Protein AF-A0A5N0EB02-F1 (afdb_monomer)

Foldseek 3Di:
DPPPPDDADDPVLLCVLCVVLVVLVVLLVVLVVLLVVLVPDPDPVSVVSNVVSVVSNVVSVLVSLVSVLRSCVSRVVNVVSVVSVVVVVVVVVVVVVVCVVDPDPD

pLDDT: mean 91.11, std 12.7, range [46.47, 98.31]

Secondary structure (DSSP, 8-state):
----PPPPPPHHHHHHHHGGGHHHHHHHHHHHHHHHHTTT---HHHHHHHHHHHHHHHHHHHHHHHHHHHHHHHTT-HHHHHHHHHHHHHHHHHHHHHHHHS----

Radius of gyration: 18.83 Å; Cα contacts (8 Å, |Δi|>4): 65; chains: 1; bounding box: 54×30×49 Å

Mean predicted aligned error: 6.0 Å

Sequence (106 aa):
MANDEIPQPTDAEIAAALRPIYEPTRERARMAEIAERLRHTTDPDELAERNRAGARLAVLDRQICVMSRDALDRIGLWHAAGMIDAALEAADDAQRDADEVLPGSD

Solvent-accessible surface area (backbone atoms only — not comparable to full-atom values): 5950 Å² total; per-residue (Å²): 130,84,81,78,72,76,82,75,65,50,72,68,55,51,50,61,43,50,53,76,49,51,61,54,52,53,50,37,52,55,28,48,53,50,28,58,77,37,68,81,58,83,49,71,69,54,43,53,50,26,50,52,26,48,56,50,36,57,55,37,55,54,50,46,49,55,49,48,26,54,26,29,44,75,56,70,37,46,69,63,18,51,53,45,50,55,52,52,51,54,50,52,50,55,50,50,56,52,47,72,76,53,78,79,89,124

Organism: NCBI:txid2545717

Structure (mmCIF, N/CA/C/O backbone):
data_AF-A0A5N0EB02-F1
#
_entry.id   AF-A0A5N0EB02-F1
#
loop_
_atom_site.group_PDB
_atom_site.id
_atom_site.type_symbol
_atom_site.label_atom_id
_atom_site.label_alt_id
_atom_site.label_comp_id
_atom_site.label_asym_id
_atom_site.label_entity_id
_atom_site.label_seq_id
_atom_site.pdbx_PDB_ins_code
_atom_site.Cartn_x
_atom_site.Cartn_y
_atom_site.Cartn_z
_atom_site.occupancy
_atom_site.B_iso_or_equiv
_atom_site.auth_seq_id
_atom_site.auth_comp_id
_atom_site.auth_asym_id
_atom_site.auth_atom_id
_atom_site.pdbx_PDB_model_num
ATOM 1 N N . MET A 1 1 ? 34.254 -4.152 -25.901 1.00 46.47 1 MET A N 1
ATOM 2 C CA . MET A 1 1 ? 32.921 -4.531 -25.400 1.00 46.47 1 MET A CA 1
ATOM 3 C C . MET A 1 1 ? 32.045 -3.314 -25.587 1.00 46.47 1 MET A C 1
ATOM 5 O O . MET A 1 1 ? 32.422 -2.265 -25.079 1.00 46.47 1 MET A O 1
ATOM 9 N N . ALA A 1 2 ? 31.005 -3.403 -26.416 1.00 49.62 2 ALA A N 1
ATOM 10 C CA . ALA A 1 2 ? 30.026 -2.329 -26.508 1.00 49.62 2 ALA A CA 1
ATOM 11 C C . ALA A 1 2 ? 29.377 -2.192 -25.128 1.00 49.62 2 ALA A C 1
ATOM 13 O O . ALA A 1 2 ? 29.031 -3.197 -24.507 1.00 49.62 2 ALA A O 1
ATOM 14 N N . ASN A 1 3 ? 29.332 -0.968 -24.617 1.00 51.38 3 ASN A N 1
ATOM 15 C CA . ASN A 1 3 ? 28.550 -0.643 -23.441 1.00 51.38 3 ASN A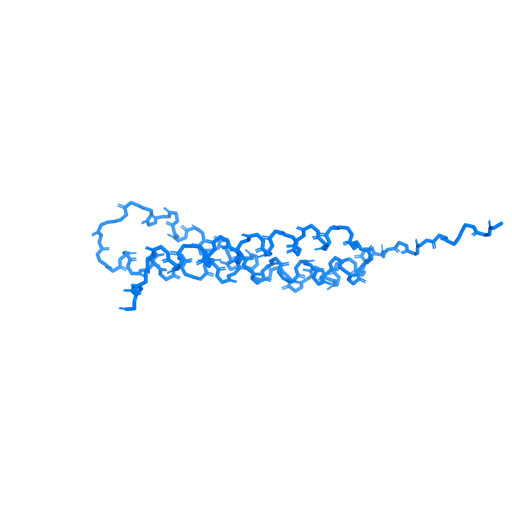 CA 1
ATOM 16 C C . ASN A 1 3 ? 27.100 -0.684 -23.934 1.00 51.38 3 ASN A C 1
ATOM 18 O O . ASN A 1 3 ? 26.642 0.288 -24.528 1.00 51.38 3 ASN A O 1
ATOM 22 N N . ASP A 1 4 ? 26.441 -1.840 -23.836 1.00 58.78 4 ASP A N 1
ATOM 23 C CA . ASP A 1 4 ? 25.008 -1.934 -24.108 1.00 58.78 4 ASP A CA 1
ATOM 24 C C . ASP A 1 4 ? 24.317 -1.102 -23.024 1.00 58.78 4 ASP A C 1
ATOM 26 O O . ASP A 1 4 ? 24.115 -1.551 -21.895 1.00 58.78 4 ASP A O 1
ATOM 30 N N . GLU A 1 5 ? 24.067 0.172 -23.333 1.00 65.94 5 GLU A N 1
ATOM 31 C CA . GLU A 1 5 ? 23.284 1.054 -22.482 1.00 65.94 5 GLU A CA 1
ATOM 32 C C . GLU A 1 5 ? 21.909 0.417 -22.307 1.00 65.94 5 GLU A C 1
ATOM 34 O O . GLU A 1 5 ? 21.164 0.229 -23.271 1.00 65.94 5 GLU A O 1
ATOM 39 N N . ILE A 1 6 ? 21.584 0.057 -21.065 1.00 67.31 6 ILE A N 1
ATOM 40 C CA . ILE A 1 6 ? 20.236 -0.372 -20.708 1.00 67.31 6 ILE A CA 1
ATOM 41 C C . ILE A 1 6 ? 19.300 0.790 -21.077 1.00 67.31 6 ILE A C 1
ATOM 43 O O . ILE A 1 6 ? 19.503 1.897 -20.560 1.00 67.31 6 ILE A O 1
ATOM 47 N N . PRO A 1 7 ? 18.309 0.578 -21.964 1.00 73.94 7 PRO A N 1
ATOM 48 C CA . PRO A 1 7 ? 17.381 1.628 -22.354 1.00 73.94 7 PRO A CA 1
ATOM 49 C C . PRO A 1 7 ? 16.684 2.184 -21.115 1.00 73.94 7 PRO A C 1
ATOM 51 O O . PRO A 1 7 ? 16.098 1.432 -20.337 1.00 73.94 7 PRO A O 1
ATOM 54 N N . GLN A 1 8 ? 16.770 3.498 -20.917 1.00 84.00 8 GLN A N 1
ATOM 55 C CA . GLN A 1 8 ? 16.068 4.163 -19.824 1.00 84.00 8 GLN A CA 1
ATOM 56 C C . GLN A 1 8 ? 14.582 4.298 -20.181 1.00 84.00 8 GLN A C 1
ATOM 58 O O . GLN A 1 8 ? 14.278 4.666 -21.321 1.00 84.00 8 GLN A O 1
ATOM 63 N N . PRO A 1 9 ? 13.658 4.032 -19.240 1.00 88.38 9 PRO A N 1
ATOM 64 C CA . PRO A 1 9 ? 12.237 4.214 -19.490 1.00 88.38 9 PRO A CA 1
ATOM 65 C C . PRO A 1 9 ? 11.928 5.694 -19.730 1.00 88.38 9 PRO A C 1
ATOM 67 O O . PRO A 1 9 ? 12.445 6.583 -19.051 1.00 88.38 9 PRO A O 1
ATOM 70 N N . THR A 1 10 ? 11.060 5.963 -20.694 1.00 93.81 10 THR A N 1
ATOM 71 C CA . THR A 1 10 ? 10.553 7.308 -20.968 1.00 93.81 10 THR A CA 1
ATOM 72 C C . THR A 1 10 ? 9.550 7.745 -19.899 1.00 93.81 10 THR A C 1
ATOM 74 O O . THR A 1 10 ? 8.863 6.922 -19.292 1.00 93.81 10 THR A O 1
ATOM 77 N N . ASP A 1 11 ? 9.361 9.056 -19.732 1.00 95.50 11 ASP A N 1
ATOM 78 C CA . ASP A 1 11 ? 8.331 9.605 -18.835 1.00 95.50 11 ASP A CA 1
ATOM 79 C C . ASP A 1 11 ? 6.929 9.050 -19.136 1.00 95.50 11 ASP A C 1
ATOM 81 O O . ASP A 1 11 ? 6.121 8.840 -18.230 1.00 95.50 11 ASP A O 1
ATOM 85 N N . ALA A 1 12 ? 6.631 8.782 -20.413 1.00 95.56 12 ALA A N 1
ATOM 86 C CA . ALA A 1 12 ? 5.361 8.202 -20.834 1.00 95.56 12 ALA A CA 1
ATOM 87 C C . ALA A 1 12 ? 5.196 6.754 -20.344 1.00 95.56 12 ALA A C 1
ATOM 89 O O . ALA A 1 12 ? 4.108 6.386 -19.893 1.00 95.56 12 ALA A O 1
ATOM 90 N N . GLU A 1 13 ? 6.261 5.953 -20.396 1.00 94.75 13 GLU A N 1
ATOM 91 C CA . GLU A 1 13 ? 6.280 4.576 -19.890 1.00 94.75 13 GLU A CA 1
ATOM 92 C C . GLU A 1 13 ? 6.188 4.547 -18.365 1.00 94.75 13 GLU A C 1
ATOM 94 O O . GLU A 1 13 ? 5.377 3.798 -17.820 1.00 94.75 13 GLU A O 1
ATOM 99 N N . ILE A 1 14 ? 6.920 5.430 -17.679 1.00 94.44 14 ILE A N 1
ATOM 100 C CA . ILE A 1 14 ? 6.838 5.597 -16.221 1.00 94.44 14 ILE A CA 1
ATOM 101 C C . ILE A 1 14 ? 5.408 5.973 -15.816 1.00 94.44 14 ILE A C 1
ATOM 103 O O . ILE A 1 14 ? 4.803 5.333 -14.951 1.00 94.44 14 ILE A O 1
ATOM 107 N N . ALA A 1 15 ? 4.823 6.978 -16.470 1.00 95.38 15 ALA A N 1
ATOM 108 C CA . ALA A 1 15 ? 3.464 7.415 -16.183 1.00 95.38 15 ALA A CA 1
ATOM 109 C C . ALA A 1 15 ? 2.435 6.312 -16.467 1.00 95.38 15 ALA A C 1
ATOM 111 O O . ALA A 1 15 ? 1.487 6.150 -15.699 1.00 95.38 15 A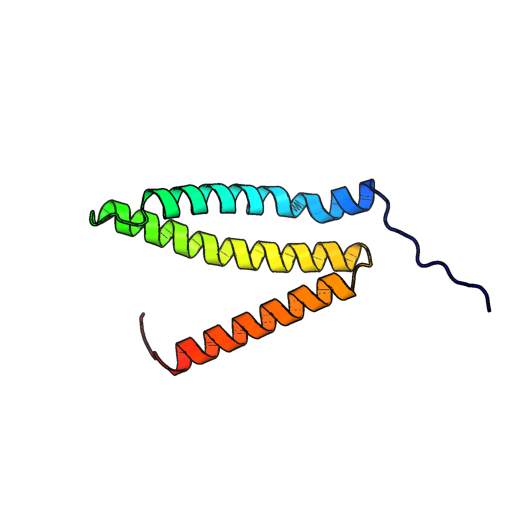LA A O 1
ATOM 112 N N . ALA A 1 16 ? 2.598 5.547 -17.549 1.00 96.38 16 ALA A N 1
ATOM 113 C CA . ALA A 1 16 ? 1.715 4.429 -17.868 1.00 96.38 16 ALA A CA 1
ATOM 114 C C . ALA A 1 16 ? 1.815 3.299 -16.832 1.00 96.38 16 ALA A C 1
ATOM 116 O O . ALA A 1 16 ? 0.780 2.764 -16.429 1.00 96.38 16 ALA A O 1
ATOM 117 N N . ALA A 1 17 ? 3.026 2.980 -16.371 1.00 95.38 17 ALA A N 1
ATOM 118 C CA . ALA A 1 17 ? 3.270 1.947 -15.371 1.00 95.38 17 ALA A CA 1
ATOM 119 C C . ALA A 1 17 ? 2.687 2.314 -13.998 1.00 95.38 17 ALA A C 1
ATOM 121 O O . ALA A 1 17 ? 2.082 1.464 -13.348 1.00 95.38 17 ALA A O 1
ATOM 122 N N . LEU A 1 18 ? 2.811 3.578 -13.575 1.00 94.50 18 LEU A N 1
ATOM 123 C CA . LEU A 1 18 ? 2.369 4.032 -12.249 1.00 94.50 18 LEU A CA 1
ATOM 124 C C . LEU A 1 18 ? 0.888 4.434 -12.184 1.00 94.50 18 LEU A C 1
ATOM 126 O O . LEU A 1 18 ? 0.292 4.413 -11.106 1.00 94.50 18 LEU A O 1
ATOM 130 N N . ARG A 1 19 ? 0.259 4.781 -13.315 1.00 95.94 19 ARG A N 1
ATOM 131 C CA . ARG A 1 19 ? -1.146 5.233 -13.364 1.00 95.94 19 ARG A CA 1
ATOM 132 C C . ARG A 1 19 ? -2.139 4.310 -12.640 1.00 95.94 19 ARG A C 1
ATOM 134 O O . ARG A 1 19 ? -2.997 4.847 -11.940 1.00 95.94 19 ARG A O 1
ATOM 141 N N . PRO A 1 20 ? -2.053 2.969 -12.736 1.00 95.88 20 PRO A N 1
ATOM 142 C CA . PRO A 1 20 ? -2.970 2.077 -12.026 1.00 95.88 20 PRO A CA 1
ATOM 143 C C . PRO A 1 20 ? -2.926 2.214 -10.495 1.00 95.88 20 PRO A C 1
ATOM 145 O O . PRO A 1 20 ? -3.917 1.916 -9.838 1.00 95.88 20 PRO A O 1
ATOM 148 N N . ILE A 1 21 ? -1.813 2.678 -9.919 1.00 96.38 21 ILE A N 1
ATOM 149 C CA . ILE A 1 21 ? -1.606 2.779 -8.462 1.00 96.38 21 ILE A CA 1
ATOM 150 C C . ILE A 1 21 ? -2.340 3.996 -7.869 1.00 96.38 21 ILE A C 1
ATOM 152 O O . ILE A 1 21 ? -2.610 4.051 -6.665 1.00 96.38 21 ILE A O 1
ATOM 156 N N . TYR A 1 22 ? -2.703 4.970 -8.709 1.00 95.50 22 TYR A N 1
ATOM 157 C CA . TYR A 1 22 ? -3.260 6.249 -8.271 1.00 95.50 22 TYR A CA 1
ATOM 158 C C . TYR A 1 22 ? -4.586 6.105 -7.513 1.00 95.50 22 TYR A C 1
ATOM 160 O O . TYR A 1 22 ? -4.727 6.634 -6.410 1.00 95.50 22 TYR A O 1
ATOM 168 N N . GLU A 1 23 ? -5.548 5.366 -8.067 1.00 96.62 23 GLU A N 1
ATOM 169 C CA . GLU A 1 23 ? -6.861 5.198 -7.431 1.00 96.62 23 GLU A CA 1
ATOM 170 C C . GLU A 1 23 ? -6.793 4.416 -6.105 1.00 96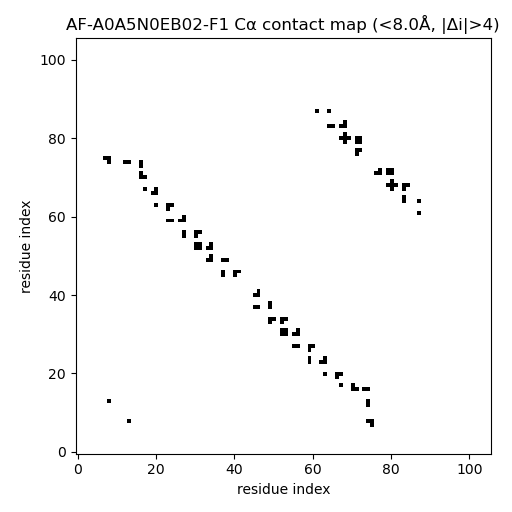.62 23 GLU A C 1
ATOM 172 O O . GLU A 1 23 ? -7.321 4.923 -5.111 1.00 96.62 23 GLU A O 1
ATOM 177 N N . PRO A 1 24 ? -6.078 3.274 -6.009 1.00 97.75 24 PRO A N 1
ATOM 178 C CA . PRO A 1 24 ? -5.821 2.619 -4.726 1.00 97.75 24 PRO A CA 1
ATOM 179 C C . PRO A 1 24 ? -5.184 3.554 -3.691 1.00 97.75 24 PRO A C 1
ATOM 181 O O . PRO A 1 24 ? -5.611 3.581 -2.539 1.00 97.75 24 PRO A O 1
ATOM 184 N N . THR A 1 25 ? -4.221 4.386 -4.100 1.00 97.62 25 THR A N 1
ATOM 185 C CA . THR A 1 25 ? -3.562 5.355 -3.204 1.00 97.62 25 THR A CA 1
ATOM 18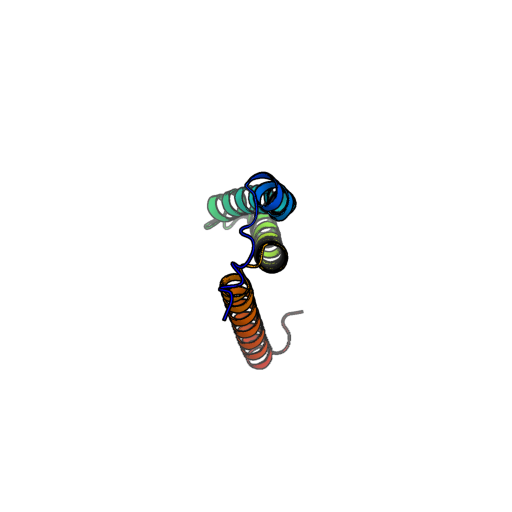6 C C . THR A 1 25 ? -4.541 6.409 -2.683 1.00 97.62 25 THR A C 1
ATOM 188 O O . THR A 1 25 ? -4.521 6.752 -1.498 1.00 97.62 25 THR A O 1
ATOM 191 N N . ARG A 1 26 ? -5.448 6.906 -3.532 1.00 97.94 26 ARG A N 1
ATOM 192 C CA . ARG A 1 26 ? -6.501 7.842 -3.107 1.00 97.94 26 ARG A CA 1
ATOM 193 C C . ARG A 1 26 ? -7.506 7.195 -2.170 1.00 97.94 26 ARG A C 1
ATOM 195 O O . ARG A 1 26 ? -7.960 7.827 -1.218 1.00 97.94 26 ARG A O 1
ATOM 202 N N . GLU A 1 27 ? -7.892 5.955 -2.443 1.00 98.00 27 GLU A N 1
ATOM 203 C CA . GLU A 1 27 ? -8.769 5.210 -1.547 1.00 98.00 27 GLU A CA 1
ATOM 204 C C . GLU A 1 27 ? -8.107 4.987 -0.187 1.00 98.00 27 GLU A C 1
ATOM 206 O O . GLU A 1 27 ? -8.732 5.256 0.838 1.00 98.00 27 GLU A O 1
ATOM 211 N N . ARG A 1 28 ? -6.823 4.617 -0.178 1.00 98.31 28 ARG A N 1
ATOM 212 C CA . ARG A 1 28 ? -6.031 4.441 1.041 1.00 98.31 28 ARG A CA 1
ATOM 213 C C . ARG A 1 28 ? -6.006 5.721 1.873 1.00 98.31 28 ARG A C 1
ATOM 215 O O . ARG A 1 28 ? -6.262 5.663 3.070 1.00 98.31 28 ARG A O 1
ATOM 222 N N . ALA A 1 29 ? -5.768 6.876 1.249 1.00 98.06 29 ALA A N 1
ATOM 223 C CA . ALA A 1 29 ? -5.794 8.167 1.940 1.00 98.06 29 ALA A CA 1
ATOM 224 C C . ALA A 1 29 ? -7.153 8.439 2.612 1.00 98.06 29 ALA A C 1
ATOM 226 O O . ALA A 1 29 ? -7.194 8.759 3.796 1.00 98.06 29 ALA A O 1
ATOM 227 N N . ARG A 1 30 ? -8.266 8.207 1.902 1.00 97.88 30 ARG A N 1
ATOM 228 C CA . ARG A 1 30 ? -9.618 8.367 2.469 1.00 97.88 30 ARG A CA 1
ATOM 229 C C . ARG A 1 30 ? -9.874 7.428 3.649 1.00 97.88 30 ARG A C 1
ATOM 231 O O . ARG A 1 30 ? -10.448 7.845 4.649 1.00 97.88 30 ARG A O 1
ATOM 238 N N . MET A 1 31 ? -9.460 6.165 3.552 1.00 98.12 31 MET A N 1
ATOM 239 C CA . MET A 1 31 ? -9.631 5.211 4.655 1.00 98.12 31 MET A CA 1
ATOM 240 C C . MET A 1 31 ? -8.762 5.577 5.863 1.00 98.12 31 MET A C 1
ATOM 242 O O . MET A 1 31 ? -9.212 5.434 6.998 1.00 98.12 31 MET A O 1
ATOM 246 N N . ALA A 1 32 ? -7.557 6.107 5.632 1.00 97.31 32 ALA A N 1
ATOM 247 C CA . ALA A 1 32 ? -6.680 6.600 6.690 1.00 97.31 32 ALA A CA 1
ATOM 248 C C . ALA A 1 32 ? -7.294 7.799 7.422 1.00 97.31 32 ALA A C 1
ATOM 250 O O . ALA A 1 32 ? -7.270 7.830 8.647 1.00 97.31 32 ALA A O 1
ATOM 251 N N . GLU A 1 33 ? -7.907 8.740 6.699 1.00 98.19 33 GLU A N 1
ATOM 252 C CA . GLU A 1 33 ? -8.628 9.871 7.301 1.00 98.19 33 GLU A CA 1
ATOM 253 C C . GLU A 1 33 ? -9.794 9.408 8.187 1.00 98.19 33 GLU A C 1
ATOM 255 O O . GLU A 1 33 ? -9.989 9.936 9.282 1.00 98.19 33 GLU A O 1
ATOM 260 N N . ILE A 1 34 ? -10.553 8.397 7.749 1.00 97.56 34 ILE A N 1
ATOM 261 C CA . ILE A 1 34 ? -11.640 7.812 8.548 1.00 97.56 34 ILE A CA 1
ATOM 262 C C . ILE A 1 34 ? -11.083 7.138 9.805 1.00 97.56 34 ILE A C 1
ATOM 264 O O . ILE A 1 34 ? -11.560 7.413 10.906 1.00 97.56 34 ILE A O 1
ATOM 268 N N . ALA A 1 35 ? -10.069 6.283 9.658 1.00 96.75 35 ALA A N 1
ATOM 269 C CA . ALA A 1 35 ? -9.458 5.580 10.782 1.00 96.75 35 ALA A CA 1
ATOM 270 C C . ALA A 1 35 ? -8.845 6.555 11.802 1.00 96.75 35 ALA A C 1
ATOM 272 O O . ALA A 1 35 ? -8.986 6.345 13.006 1.00 96.75 35 ALA A O 1
ATOM 273 N N . GLU A 1 36 ? -8.227 7.641 11.328 1.00 97.50 36 GLU A N 1
ATOM 274 C CA . GLU A 1 36 ? -7.664 8.695 12.171 1.00 97.50 36 GLU A CA 1
ATOM 275 C C . GLU A 1 36 ? -8.747 9.448 12.940 1.00 97.50 36 GLU A C 1
ATOM 277 O O . GLU A 1 36 ? -8.674 9.572 14.162 1.00 97.50 36 GLU A O 1
ATOM 282 N N . ARG A 1 37 ? -9.790 9.907 12.239 1.00 98.25 37 ARG A N 1
ATOM 283 C CA . ARG A 1 37 ? -10.925 10.615 12.848 1.00 98.25 37 ARG A CA 1
ATOM 284 C C . ARG A 1 37 ? -11.572 9.794 13.964 1.00 98.25 37 ARG A C 1
ATOM 286 O O . ARG A 1 37 ? -12.017 10.361 14.957 1.00 98.25 37 ARG A O 1
ATOM 293 N N . LEU A 1 38 ? -11.607 8.473 13.805 1.00 98.00 38 LEU A N 1
ATOM 294 C CA . LEU A 1 38 ? -12.244 7.537 14.730 1.00 98.00 38 LEU A CA 1
ATOM 295 C C . LEU A 1 38 ? -11.253 6.865 15.699 1.00 98.00 38 LEU A C 1
ATOM 297 O O . LEU A 1 38 ? -11.626 5.933 16.411 1.00 98.00 38 LEU A O 1
ATOM 301 N N . ARG A 1 39 ? -9.994 7.321 15.769 1.00 96.31 39 ARG A N 1
ATOM 302 C CA . ARG A 1 39 ? -8.916 6.681 16.551 1.00 96.31 39 ARG A CA 1
ATOM 303 C C . ARG A 1 39 ? -9.283 6.445 18.020 1.00 96.31 39 ARG A C 1
ATOM 305 O O . ARG A 1 39 ? -8.926 5.408 18.577 1.00 96.31 39 ARG A O 1
ATOM 312 N N . HIS A 1 40 ? -10.001 7.386 18.632 1.00 97.00 40 HIS A N 1
ATOM 313 C CA . HIS A 1 40 ? -10.360 7.366 20.055 1.00 97.00 40 HIS A CA 1
ATOM 314 C C . HIS A 1 40 ? -11.857 7.177 20.316 1.00 97.00 40 HIS A C 1
ATOM 316 O O . HIS A 1 40 ? -12.305 7.408 21.438 1.00 97.00 40 HIS A O 1
ATOM 322 N N . THR A 1 41 ? -12.635 6.781 19.304 1.00 96.56 41 THR A N 1
ATOM 323 C CA . THR A 1 41 ? -14.066 6.556 19.513 1.00 96.56 41 THR A CA 1
ATOM 324 C C . THR A 1 41 ? -14.318 5.394 20.475 1.00 96.56 41 THR A C 1
ATOM 326 O O . THR A 1 41 ? -13.593 4.395 20.482 1.00 96.56 41 THR A O 1
ATOM 329 N N . THR A 1 42 ? -15.360 5.538 21.288 1.00 96.81 42 THR A N 1
ATOM 330 C CA . THR A 1 42 ? -15.920 4.473 22.127 1.00 96.81 42 THR A CA 1
ATOM 331 C C . THR A 1 42 ? -17.360 4.142 21.740 1.00 96.81 42 THR A C 1
ATOM 333 O O . THR A 1 42 ? -17.981 3.308 22.396 1.00 96.81 42 THR A O 1
ATOM 336 N N . ASP A 1 43 ? -17.906 4.799 20.714 1.00 98.06 43 ASP A N 1
ATOM 337 C CA . ASP A 1 43 ? -19.234 4.498 20.191 1.00 98.06 43 ASP A CA 1
ATOM 338 C C . ASP A 1 43 ? -19.192 3.200 19.354 1.00 98.06 43 ASP A C 1
ATOM 340 O O . ASP A 1 43 ? -18.308 3.059 18.505 1.00 98.06 43 ASP A O 1
ATOM 344 N N . PRO A 1 44 ? -20.091 2.224 19.582 1.00 97.62 44 PRO A N 1
ATOM 345 C CA . PRO A 1 44 ? -20.058 0.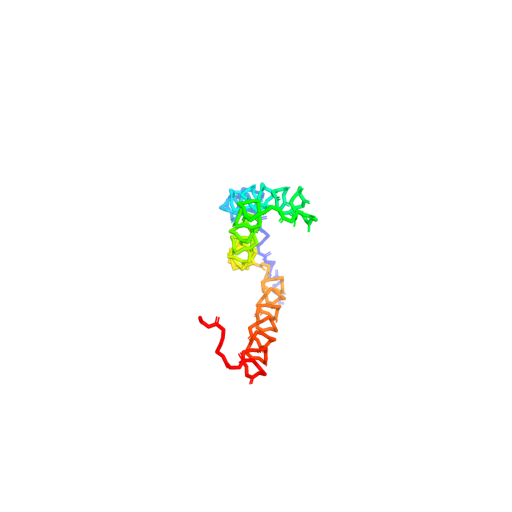943 18.874 1.00 97.62 44 PRO A CA 1
ATOM 346 C C . PRO A 1 44 ? -20.160 1.045 17.346 1.00 97.62 44 PRO A C 1
ATOM 348 O O . PRO A 1 44 ? -19.484 0.285 16.645 1.00 97.62 44 PRO A O 1
ATOM 351 N N . ASP A 1 45 ? -20.962 1.973 16.822 1.00 97.75 45 ASP A N 1
ATOM 352 C CA . ASP A 1 45 ? -21.161 2.119 15.378 1.00 97.75 45 ASP A CA 1
ATOM 353 C C . ASP A 1 45 ? -19.921 2.750 14.732 1.00 97.75 45 ASP A C 1
ATOM 355 O O . ASP A 1 45 ? -19.430 2.283 13.694 1.00 97.75 45 ASP A O 1
ATOM 359 N N . GLU A 1 46 ? -19.338 3.750 15.394 1.00 97.88 46 GLU A N 1
ATOM 360 C CA . GLU A 1 46 ? -18.070 4.353 14.983 1.00 97.88 46 GLU A CA 1
ATOM 361 C C . GLU A 1 46 ? -16.890 3.371 15.098 1.00 97.88 46 GLU A C 1
ATOM 363 O O . GLU A 1 46 ? -16.011 3.344 14.231 1.00 97.88 46 GLU A O 1
ATOM 368 N N . LEU A 1 47 ? -16.870 2.505 16.116 1.00 97.88 47 LEU A N 1
ATOM 369 C CA . LEU A 1 47 ? -15.882 1.427 16.236 1.00 97.88 47 LEU A CA 1
ATOM 370 C C . LEU A 1 47 ? -15.977 0.449 15.059 1.00 97.88 47 LEU A C 1
ATOM 372 O O . LEU A 1 47 ? -14.949 0.055 14.497 1.00 97.88 47 LEU A O 1
ATOM 376 N N . ALA A 1 48 ? -17.192 0.079 14.648 1.00 97.50 48 ALA A N 1
ATOM 377 C CA . ALA A 1 48 ? -17.404 -0.783 13.490 1.00 97.50 48 ALA A CA 1
ATOM 378 C C . ALA A 1 48 ? -16.957 -0.111 12.179 1.00 97.50 48 ALA A C 1
ATOM 380 O O . ALA A 1 48 ? -16.401 -0.775 11.299 1.00 97.50 48 ALA A O 1
ATOM 381 N N . GLU A 1 49 ? -17.168 1.199 12.024 1.00 97.75 49 GLU A N 1
ATOM 382 C CA . GLU A 1 49 ? -16.641 1.971 10.890 1.00 97.75 49 GLU A CA 1
ATOM 383 C C . GLU A 1 49 ? -15.108 2.014 10.891 1.00 97.75 49 GLU A C 1
ATOM 385 O O . GLU A 1 49 ? -14.489 1.689 9.874 1.00 97.75 49 GLU A O 1
ATOM 390 N N . ARG A 1 50 ? -14.487 2.321 12.034 1.00 97.44 50 ARG A N 1
ATOM 391 C CA . ARG A 1 50 ? -13.026 2.324 12.194 1.00 97.44 50 ARG A CA 1
ATOM 392 C C . ARG A 1 50 ? -12.421 0.969 11.836 1.00 97.44 50 ARG A C 1
ATOM 394 O O . ARG A 1 50 ? -11.430 0.916 11.113 1.00 97.44 50 ARG A O 1
ATOM 401 N N . ASN A 1 51 ? -13.018 -0.126 12.306 1.00 97.00 51 ASN A N 1
ATOM 402 C CA . ASN A 1 51 ? -12.529 -1.476 12.022 1.00 97.00 51 ASN A CA 1
ATOM 403 C C . ASN A 1 51 ? -12.643 -1.815 10.525 1.00 97.00 51 ASN A C 1
ATOM 405 O O . ASN A 1 51 ? -11.700 -2.361 9.954 1.00 97.00 51 ASN A O 1
ATOM 409 N N . ARG A 1 52 ? -13.743 -1.432 9.858 1.00 97.62 52 ARG A N 1
ATOM 410 C CA . ARG A 1 52 ? -13.884 -1.582 8.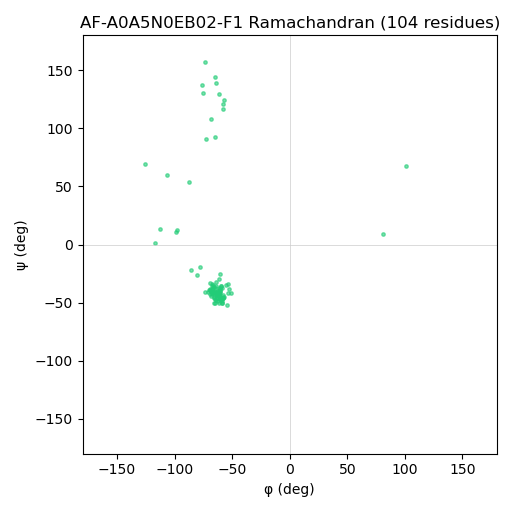396 1.00 97.62 52 ARG A CA 1
ATOM 411 C C . ARG A 1 52 ? -12.839 -0.767 7.633 1.00 97.62 52 ARG A C 1
ATOM 413 O O . ARG A 1 52 ? -12.245 -1.286 6.689 1.00 97.62 52 ARG A O 1
ATOM 420 N N . ALA A 1 53 ? -12.586 0.474 8.049 1.00 97.56 53 ALA A N 1
ATOM 421 C CA . ALA A 1 53 ? -11.547 1.313 7.457 1.00 97.56 53 ALA A CA 1
ATOM 422 C C . ALA A 1 53 ? -10.148 0.702 7.653 1.00 97.56 53 ALA A C 1
ATOM 424 O O . ALA A 1 53 ? -9.381 0.624 6.696 1.00 97.56 53 ALA A O 1
ATOM 425 N N . GLY A 1 54 ? -9.843 0.196 8.853 1.00 97.00 54 GLY A N 1
ATOM 426 C CA . GLY A 1 54 ? -8.589 -0.497 9.162 1.00 97.00 54 GLY A CA 1
ATOM 427 C C . GLY A 1 54 ? -8.374 -1.760 8.322 1.00 97.00 54 GLY A C 1
ATOM 428 O O . GLY A 1 54 ? -7.319 -1.921 7.713 1.00 97.00 54 GLY A O 1
ATOM 429 N N . ALA A 1 55 ? -9.393 -2.614 8.204 1.00 96.38 55 ALA A N 1
ATOM 430 C CA . ALA A 1 55 ? -9.331 -3.799 7.348 1.00 96.38 55 ALA A CA 1
ATOM 431 C C . ALA A 1 55 ? -9.113 -3.422 5.872 1.00 96.38 55 ALA A C 1
ATOM 433 O O . ALA A 1 55 ? -8.303 -4.034 5.174 1.00 96.38 55 ALA A O 1
ATOM 434 N N . ARG A 1 56 ? -9.791 -2.370 5.391 1.00 97.75 56 ARG A N 1
ATOM 435 C CA . ARG A 1 56 ? -9.613 -1.886 4.018 1.00 97.75 56 ARG A CA 1
ATOM 436 C C . ARG A 1 56 ? -8.220 -1.298 3.784 1.00 97.75 56 ARG A C 1
ATOM 438 O O . ARG A 1 56 ? -7.667 -1.522 2.710 1.00 97.75 56 ARG A O 1
ATOM 445 N N . LEU A 1 57 ? -7.649 -0.594 4.764 1.00 97.69 57 LEU A N 1
ATOM 446 C CA . LEU A 1 57 ? -6.272 -0.092 4.709 1.00 97.69 57 LEU A CA 1
ATOM 447 C C . LEU A 1 57 ? -5.266 -1.224 4.524 1.00 97.69 57 LEU A C 1
ATOM 449 O O . LEU A 1 57 ? -4.456 -1.138 3.610 1.00 97.69 57 LEU A O 1
ATOM 453 N N . ALA A 1 58 ? -5.364 -2.298 5.312 1.00 94.56 58 ALA A N 1
ATOM 454 C CA . ALA A 1 58 ? -4.458 -3.442 5.195 1.00 94.56 58 ALA A CA 1
ATOM 455 C C . ALA A 1 58 ? -4.484 -4.057 3.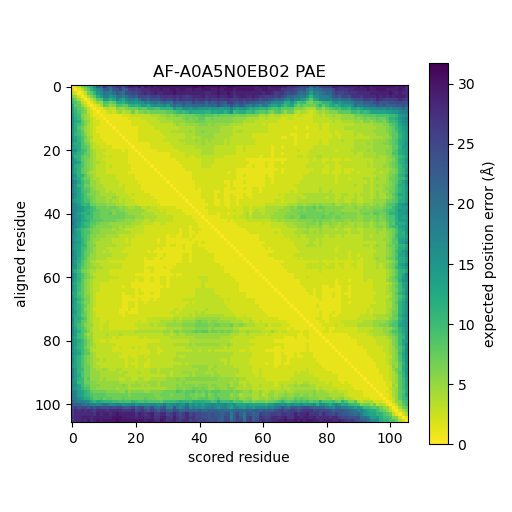782 1.00 94.56 58 ALA A C 1
ATOM 457 O O . ALA A 1 58 ? -3.439 -4.320 3.185 1.00 94.56 58 ALA A O 1
ATOM 458 N N . VAL A 1 59 ? -5.682 -4.213 3.204 1.00 96.06 59 VAL A N 1
ATOM 459 C CA . VAL A 1 59 ? -5.846 -4.701 1.824 1.00 96.06 59 VAL A CA 1
ATOM 460 C C . VAL A 1 59 ? -5.227 -3.736 0.809 1.00 96.06 59 VAL A C 1
ATOM 462 O O . VAL A 1 59 ? -4.527 -4.172 -0.106 1.00 96.06 59 VAL A O 1
ATOM 465 N N . LEU A 1 60 ? -5.483 -2.433 0.952 1.00 97.69 60 LEU A N 1
ATOM 466 C CA . LEU A 1 60 ? -4.982 -1.412 0.031 1.00 97.69 60 LEU A CA 1
ATOM 467 C C . LEU A 1 60 ? -3.462 -1.266 0.098 1.00 97.69 60 LEU A C 1
ATOM 469 O O . LEU A 1 60 ? -2.836 -1.166 -0.953 1.00 97.69 60 LEU A O 1
ATOM 473 N N . ASP A 1 61 ? -2.864 -1.290 1.288 1.00 96.19 61 ASP A N 1
ATOM 474 C CA . ASP A 1 61 ? -1.413 -1.195 1.463 1.00 96.19 61 ASP A CA 1
ATOM 475 C C . ASP A 1 61 ? -0.711 -2.367 0.763 1.00 96.19 61 ASP A C 1
ATOM 477 O O . ASP A 1 61 ? 0.197 -2.152 -0.045 1.00 96.19 61 ASP A O 1
ATOM 481 N N . ARG A 1 62 ? -1.202 -3.602 0.955 1.00 96.00 62 ARG A N 1
ATOM 482 C CA . ARG A 1 62 ? -0.664 -4.772 0.244 1.00 96.00 62 ARG A CA 1
ATOM 483 C C . ARG A 1 62 ? -0.862 -4.663 -1.268 1.00 96.00 62 ARG A C 1
ATOM 485 O O . ARG A 1 62 ? 0.075 -4.907 -2.028 1.00 96.00 62 ARG A O 1
ATOM 492 N N . GLN A 1 63 ? -2.052 -4.264 -1.715 1.00 97.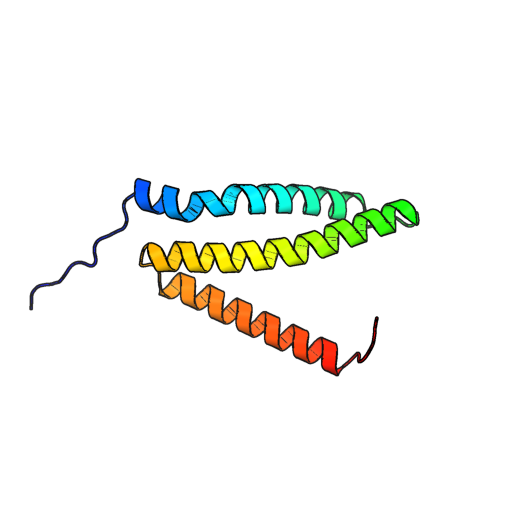50 63 GLN A N 1
ATOM 493 C CA . GLN A 1 63 ? -2.344 -4.071 -3.137 1.00 97.50 63 GLN A CA 1
ATOM 494 C C . GLN A 1 63 ? -1.400 -3.039 -3.774 1.00 97.50 63 GLN A C 1
ATOM 496 O O . GLN A 1 63 ? -0.859 -3.287 -4.852 1.00 97.50 63 GLN A O 1
ATOM 501 N N . ILE A 1 64 ? -1.175 -1.902 -3.114 1.00 97.88 64 ILE A N 1
ATOM 502 C CA . ILE A 1 64 ? -0.286 -0.839 -3.591 1.00 97.88 64 ILE A CA 1
ATOM 503 C C . ILE A 1 64 ? 1.151 -1.347 -3.694 1.00 97.88 64 ILE A C 1
ATOM 505 O O . ILE A 1 64 ? 1.789 -1.090 -4.714 1.00 97.88 64 ILE A O 1
ATOM 509 N N . CYS A 1 65 ? 1.653 -2.092 -2.705 1.00 97.25 65 CYS A N 1
ATOM 510 C CA . CYS A 1 65 ? 2.994 -2.681 -2.763 1.00 97.25 65 CYS A CA 1
ATOM 511 C C . CYS A 1 65 ? 3.150 -3.617 -3.968 1.00 97.25 65 CYS A C 1
ATOM 513 O O . CYS A 1 65 ? 4.061 -3.433 -4.772 1.00 97.25 65 CYS A O 1
ATOM 515 N N . VAL A 1 66 ? 2.218 -4.554 -4.158 1.00 97.25 66 VAL A N 1
ATOM 516 C CA . VAL A 1 66 ? 2.236 -5.497 -5.291 1.00 97.25 66 VAL A CA 1
ATOM 517 C C . VAL A 1 66 ? 2.198 -4.759 -6.635 1.00 97.25 66 VAL A C 1
ATOM 519 O O . VAL A 1 66 ? 2.999 -5.038 -7.526 1.00 97.25 66 VAL A O 1
ATOM 522 N N . MET A 1 67 ? 1.313 -3.769 -6.775 1.00 97.69 67 MET A N 1
ATOM 523 C CA . MET A 1 67 ? 1.212 -2.975 -8.004 1.00 97.69 67 MET A CA 1
ATOM 524 C C . MET A 1 67 ? 2.453 -2.107 -8.243 1.00 97.69 67 MET A C 1
ATOM 526 O O . MET A 1 67 ? 2.852 -1.916 -9.390 1.00 97.69 67 MET A O 1
ATOM 530 N N . SER A 1 68 ? 3.071 -1.594 -7.177 1.00 97.25 68 SER A N 1
ATOM 531 C CA . SER A 1 68 ? 4.308 -0.812 -7.255 1.00 97.25 68 SER A CA 1
ATOM 532 C C . SER A 1 68 ? 5.480 -1.682 -7.687 1.00 97.25 68 SER A C 1
ATOM 534 O O . SER A 1 68 ? 6.212 -1.286 -8.590 1.00 97.25 68 SER A O 1
ATOM 536 N N . ARG A 1 69 ? 5.616 -2.891 -7.129 1.00 97.25 69 ARG A N 1
ATOM 537 C CA . ARG A 1 69 ? 6.587 -3.887 -7.595 1.00 97.25 69 ARG A CA 1
ATOM 538 C C . ARG A 1 69 ? 6.411 -4.160 -9.087 1.00 97.25 69 ARG A C 1
ATOM 540 O O . ARG A 1 69 ? 7.376 -4.029 -9.832 1.00 97.25 69 ARG A O 1
ATOM 547 N N . ASP A 1 70 ? 5.192 -4.468 -9.531 1.00 96.62 70 ASP A N 1
ATOM 548 C CA . ASP A 1 70 ? 4.915 -4.745 -10.950 1.00 96.62 70 ASP A CA 1
ATOM 549 C C . ASP A 1 70 ? 5.245 -3.568 -11.863 1.00 96.62 70 ASP A C 1
ATOM 551 O O . ASP A 1 70 ? 5.751 -3.754 -12.968 1.00 96.62 70 ASP A O 1
ATOM 555 N N . ALA A 1 71 ? 4.934 -2.349 -11.426 1.00 96.12 71 ALA A N 1
ATOM 556 C CA . ALA A 1 71 ? 5.241 -1.153 -12.191 1.00 96.12 71 ALA A CA 1
ATOM 557 C C . ALA A 1 71 ? 6.754 -0.947 -12.320 1.00 96.12 71 ALA A C 1
ATOM 559 O O . ALA A 1 71 ? 7.226 -0.668 -13.420 1.00 96.12 71 ALA A O 1
ATOM 560 N N . LEU A 1 72 ? 7.499 -1.111 -11.221 1.00 95.50 72 LEU A N 1
ATOM 561 C CA . LEU A 1 72 ? 8.953 -0.949 -11.173 1.00 95.50 72 LEU A CA 1
ATOM 562 C C . LEU A 1 72 ? 9.676 -2.014 -12.003 1.00 95.50 72 LEU A C 1
ATOM 564 O O . LEU A 1 72 ? 10.594 -1.676 -12.749 1.00 95.50 72 LEU A O 1
ATOM 568 N N . ASP A 1 73 ? 9.234 -3.268 -11.928 1.00 94.62 73 ASP A N 1
ATOM 569 C CA . ASP A 1 73 ? 9.788 -4.368 -12.722 1.00 94.62 73 ASP A CA 1
ATOM 570 C C . ASP A 1 73 ? 9.636 -4.110 -14.232 1.00 94.62 73 ASP A C 1
ATOM 572 O O . ASP A 1 73 ? 10.606 -4.189 -14.990 1.00 94.62 73 ASP A O 1
ATOM 576 N N . ARG A 1 74 ? 8.445 -3.666 -14.660 1.00 92.94 74 ARG A N 1
ATOM 577 C CA . ARG A 1 74 ? 8.148 -3.347 -16.069 1.00 92.94 74 ARG A CA 1
ATOM 578 C C . ARG A 1 74 ? 8.999 -2.223 -16.651 1.00 92.94 74 ARG A C 1
ATOM 580 O O . ARG A 1 74 ? 9.220 -2.219 -17.857 1.00 92.94 74 ARG A O 1
ATOM 587 N N . ILE A 1 75 ? 9.445 -1.274 -15.828 1.00 94.56 75 ILE A N 1
ATOM 588 C CA . ILE A 1 75 ? 10.295 -0.152 -16.264 1.00 94.56 75 ILE A CA 1
ATOM 589 C C . ILE A 1 75 ? 11.788 -0.401 -16.000 1.00 94.56 75 ILE A C 1
ATOM 591 O O . ILE A 1 75 ? 12.589 0.527 -16.090 1.00 94.56 75 ILE A O 1
ATOM 595 N N . GLY A 1 76 ? 12.175 -1.639 -15.671 1.00 92.50 76 GLY A N 1
ATOM 596 C CA . GLY A 1 76 ? 13.577 -2.035 -15.504 1.00 92.50 76 GLY A CA 1
ATOM 597 C C . GLY A 1 76 ? 14.195 -1.670 -14.151 1.00 92.50 76 GLY A C 1
ATOM 598 O O . GLY A 1 76 ? 15.401 -1.828 -13.960 1.00 92.50 76 GLY A O 1
ATOM 599 N N . LEU A 1 77 ? 13.401 -1.209 -13.180 1.00 91.88 77 LEU A N 1
ATOM 600 C CA . LEU A 1 77 ? 13.861 -0.870 -11.828 1.00 91.88 77 LEU A CA 1
ATOM 601 C C . LEU A 1 77 ? 13.840 -2.098 -10.903 1.00 91.88 77 LEU A C 1
ATOM 603 O O . LEU A 1 77 ? 13.270 -2.073 -9.811 1.00 91.88 77 LEU A O 1
ATOM 607 N N . TRP A 1 78 ? 14.502 -3.177 -11.328 1.00 93.12 78 TRP A N 1
ATOM 608 C CA . TRP A 1 78 ? 14.450 -4.493 -10.676 1.00 93.12 78 TRP A CA 1
ATOM 609 C C . TRP A 1 78 ? 14.936 -4.493 -9.227 1.00 93.12 78 TRP A C 1
ATOM 611 O O . TRP A 1 78 ? 14.368 -5.187 -8.394 1.00 93.12 78 TRP A O 1
ATOM 621 N N . HIS A 1 79 ? 15.946 -3.684 -8.888 1.00 93.50 79 HIS A N 1
ATOM 622 C CA . HIS A 1 79 ? 16.396 -3.560 -7.496 1.00 93.50 79 HIS A CA 1
ATOM 623 C C . HIS A 1 79 ? 15.299 -2.980 -6.596 1.00 93.50 79 HIS A C 1
ATOM 625 O O . HIS A 1 79 ? 15.102 -3.455 -5.483 1.00 93.50 79 HIS A O 1
ATOM 631 N N . ALA A 1 80 ? 14.556 -1.983 -7.085 1.00 93.88 80 ALA A N 1
ATOM 632 C CA . ALA A 1 80 ? 13.454 -1.396 -6.335 1.00 93.88 80 ALA A CA 1
ATOM 633 C C . ALA A 1 80 ? 12.271 -2.373 -6.225 1.00 93.88 80 ALA A C 1
ATOM 635 O O . ALA A 1 80 ? 11.683 -2.490 -5.153 1.00 93.88 80 ALA A O 1
ATOM 636 N N . ALA A 1 81 ? 11.969 -3.124 -7.291 1.00 95.81 81 ALA A N 1
ATOM 637 C CA . ALA A 1 81 ? 10.980 -4.201 -7.246 1.00 95.81 81 ALA A CA 1
ATOM 638 C C . ALA A 1 81 ? 11.366 -5.288 -6.223 1.00 95.81 81 ALA A C 1
ATOM 640 O O . ALA A 1 81 ? 10.560 -5.625 -5.360 1.00 95.81 81 ALA A O 1
ATOM 641 N N . GLY A 1 82 ? 12.625 -5.740 -6.233 1.00 96.19 82 GLY A N 1
ATOM 642 C CA . GLY A 1 82 ? 13.136 -6.741 -5.294 1.00 96.19 82 GLY A CA 1
ATOM 643 C C . GLY A 1 82 ? 13.138 -6.279 -3.832 1.00 96.19 82 GLY A C 1
ATOM 644 O O . GLY A 1 82 ? 12.893 -7.080 -2.935 1.00 96.19 82 GLY A O 1
ATOM 645 N N . MET A 1 83 ? 13.346 -4.983 -3.567 1.00 97.88 83 MET A N 1
ATOM 646 C CA . MET A 1 83 ? 13.178 -4.429 -2.215 1.00 97.88 83 MET A CA 1
ATOM 647 C C . MET A 1 83 ? 11.726 -4.514 -1.729 1.00 97.88 83 MET A C 1
ATOM 649 O O . MET A 1 83 ? 11.496 -4.743 -0.542 1.00 97.88 83 MET A O 1
ATOM 653 N N . ILE A 1 84 ? 10.751 -4.332 -2.624 1.00 97.38 84 ILE A N 1
ATOM 654 C CA . ILE A 1 84 ? 9.333 -4.483 -2.281 1.00 97.38 84 ILE A CA 1
ATOM 655 C C . ILE A 1 84 ? 8.989 -5.956 -2.056 1.00 97.38 84 ILE A C 1
ATOM 657 O O . ILE A 1 84 ? 8.282 -6.252 -1.097 1.00 97.38 84 ILE A O 1
ATOM 661 N N . ASP A 1 85 ? 9.511 -6.873 -2.875 1.00 97.25 85 ASP A N 1
ATOM 662 C CA . ASP A 1 85 ? 9.319 -8.315 -2.665 1.00 97.25 85 ASP A CA 1
ATOM 663 C C . ASP A 1 85 ? 9.857 -8.759 -1.300 1.00 97.25 85 ASP A C 1
ATOM 665 O O . ASP A 1 85 ? 9.128 -9.385 -0.535 1.00 97.25 85 ASP A O 1
ATOM 669 N N . ALA A 1 86 ? 11.074 -8.342 -0.938 1.00 97.06 86 ALA A N 1
ATOM 670 C CA . ALA A 1 86 ? 11.652 -8.644 0.373 1.00 97.06 86 ALA A CA 1
ATOM 671 C C . ALA A 1 86 ? 10.814 -8.074 1.533 1.00 97.06 86 ALA A C 1
ATOM 673 O O . ALA A 1 86 ? 10.667 -8.709 2.576 1.00 97.06 86 ALA A O 1
ATOM 674 N N . ALA A 1 87 ? 10.240 -6.878 1.363 1.00 95.50 87 ALA A N 1
ATOM 675 C CA . ALA A 1 87 ? 9.356 -6.288 2.366 1.00 95.50 87 ALA A CA 1
ATOM 676 C C . ALA A 1 87 ? 8.021 -7.044 2.490 1.00 95.50 87 ALA A C 1
ATOM 678 O O . ALA A 1 87 ? 7.507 -7.197 3.598 1.00 95.50 87 ALA A O 1
ATOM 679 N N . LEU A 1 88 ? 7.460 -7.516 1.373 1.00 95.38 88 LEU A N 1
ATOM 680 C CA . LEU A 1 88 ? 6.235 -8.319 1.359 1.00 95.38 88 LEU A CA 1
ATOM 681 C C . LEU A 1 88 ? 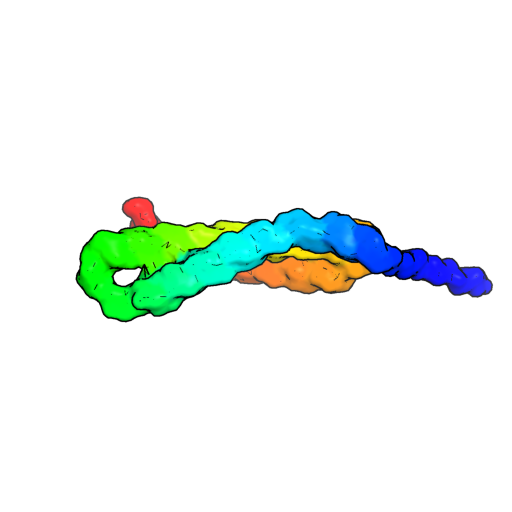6.450 -9.691 2.004 1.00 95.38 88 LEU A C 1
ATOM 683 O O . LEU A 1 88 ? 5.594 -10.123 2.771 1.00 95.38 88 LEU A O 1
ATOM 687 N N . GLU A 1 89 ? 7.587 -10.334 1.738 1.00 97.00 89 GLU A N 1
ATOM 688 C CA . GLU A 1 89 ? 7.976 -11.606 2.355 1.00 97.00 89 GLU A CA 1
ATOM 689 C C . GLU A 1 89 ? 8.135 -11.457 3.873 1.00 97.00 89 GLU A C 1
ATOM 691 O O . GLU A 1 89 ? 7.506 -12.187 4.634 1.00 97.00 89 GLU A O 1
ATOM 696 N N . ALA A 1 90 ? 8.861 -10.429 4.326 1.00 94.56 90 ALA A N 1
ATOM 697 C CA . ALA A 1 90 ? 9.011 -10.148 5.754 1.00 94.56 90 ALA A CA 1
ATOM 698 C C . ALA A 1 90 ? 7.666 -9.871 6.456 1.00 94.56 90 ALA A C 1
ATOM 700 O O . ALA A 1 90 ? 7.479 -10.246 7.613 1.00 94.56 90 ALA A O 1
ATOM 701 N N . ALA A 1 91 ? 6.723 -9.214 5.772 1.00 91.62 91 ALA A N 1
ATOM 702 C CA . ALA A 1 91 ? 5.384 -8.979 6.305 1.00 91.62 91 ALA A CA 1
ATOM 703 C C . ALA A 1 91 ? 4.557 -10.273 6.402 1.00 91.62 91 ALA A C 1
ATOM 705 O O . ALA A 1 91 ? 3.834 -10.456 7.381 1.00 91.62 91 ALA A O 1
ATOM 706 N N . ASP A 1 92 ? 4.673 -11.168 5.418 1.00 93.75 92 ASP A N 1
ATOM 707 C CA . ASP A 1 92 ? 3.993 -12.468 5.431 1.00 93.75 92 ASP A CA 1
ATOM 708 C C . ASP A 1 92 ? 4.540 -13.388 6.526 1.00 93.75 92 ASP A C 1
ATOM 710 O O . ASP A 1 92 ? 3.766 -14.083 7.187 1.00 93.75 92 ASP A O 1
ATOM 714 N N . ASP A 1 93 ? 5.853 -13.363 6.755 1.00 94.38 93 ASP A N 1
ATOM 715 C CA . ASP A 1 93 ? 6.489 -14.098 7.849 1.00 94.38 93 ASP A CA 1
ATOM 716 C C . ASP A 1 93 ? 6.029 -13.575 9.213 1.00 94.38 93 ASP A C 1
ATOM 718 O O . ASP A 1 93 ? 5.588 -14.356 10.054 1.00 94.38 93 ASP A O 1
ATOM 722 N N . ALA A 1 94 ? 6.018 -12.252 9.404 1.00 89.88 94 ALA A N 1
ATOM 723 C CA . ALA A 1 94 ? 5.530 -11.644 10.641 1.00 89.88 94 ALA A CA 1
ATOM 724 C C . ALA A 1 94 ? 4.047 -11.955 10.913 1.00 89.88 94 ALA A C 1
ATOM 726 O O . ALA A 1 94 ? 3.661 -12.155 12.066 1.00 89.88 94 ALA A O 1
ATOM 727 N N . GLN A 1 95 ? 3.209 -12.001 9.869 1.00 87.06 95 GLN A N 1
ATOM 728 C CA . GLN A 1 95 ? 1.803 -12.382 10.009 1.00 87.06 95 GLN A CA 1
ATOM 729 C C . GLN A 1 95 ? 1.663 -13.856 10.402 1.00 87.06 95 GLN A C 1
ATOM 731 O O . GLN A 1 95 ? 0.880 -14.170 11.294 1.00 87.06 95 GLN A O 1
ATOM 736 N N . ARG A 1 96 ? 2.443 -14.751 9.784 1.00 90.88 96 ARG A N 1
ATOM 737 C CA . ARG A 1 96 ? 2.440 -16.181 10.121 1.00 90.88 96 ARG A CA 1
ATOM 738 C C . ARG A 1 96 ? 2.833 -16.409 11.578 1.00 90.88 96 ARG A C 1
ATOM 740 O O . ARG A 1 96 ? 2.135 -17.130 12.283 1.00 90.88 96 ARG A O 1
ATOM 747 N N . ASP A 1 97 ? 3.884 -15.736 12.038 1.00 91.38 97 ASP A N 1
ATOM 748 C CA . ASP A 1 97 ? 4.320 -15.795 13.434 1.00 91.38 97 ASP A CA 1
ATOM 749 C C . ASP A 1 97 ? 3.218 -15.298 14.388 1.00 91.38 97 ASP A C 1
ATOM 751 O O . ASP A 1 97 ? 2.987 -15.885 15.447 1.00 91.38 97 ASP A O 1
ATOM 755 N N . ALA A 1 98 ? 2.502 -14.230 14.019 1.00 86.81 98 ALA A N 1
ATOM 756 C CA . ALA A 1 98 ? 1.386 -13.715 14.811 1.00 86.81 98 ALA A CA 1
ATOM 757 C C . ALA A 1 98 ? 0.216 -14.715 14.894 1.00 86.81 98 ALA A C 1
ATOM 759 O O . ALA A 1 98 ? -0.343 -14.911 15.978 1.00 86.81 98 ALA A O 1
ATOM 760 N N . ASP A 1 99 ? -0.117 -15.371 13.781 1.00 87.19 99 ASP A N 1
ATOM 761 C CA . ASP A 1 99 ? -1.187 -16.371 13.702 1.00 87.19 99 ASP A CA 1
ATOM 762 C C . ASP A 1 99 ? -0.840 -17.647 14.498 1.00 87.19 99 ASP A C 1
ATOM 764 O O . ASP A 1 99 ? -1.715 -18.254 15.121 1.00 87.19 99 ASP A O 1
ATOM 768 N N . GLU A 1 100 ? 0.440 -18.037 14.544 1.00 86.00 100 GLU A N 1
ATOM 769 C CA . GLU A 1 100 ? 0.925 -19.175 15.340 1.00 86.00 100 GLU A CA 1
ATOM 770 C C . GLU A 1 100 ? 0.864 -18.914 16.856 1.00 86.00 100 GLU A C 1
ATOM 772 O O . GLU A 1 100 ? 0.615 -19.835 17.640 1.00 86.00 100 GLU A O 1
ATOM 777 N N . VAL A 1 101 ? 1.059 -17.664 17.286 1.00 78.44 101 VAL A N 1
ATOM 778 C CA . VAL A 1 101 ? 1.011 -17.268 18.705 1.00 78.44 101 VAL A CA 1
ATOM 779 C C . VAL A 1 101 ? -0.429 -17.080 19.208 1.00 78.44 101 VAL A C 1
ATOM 781 O O . VAL A 1 101 ? -0.687 -17.269 20.401 1.00 78.44 101 VAL A O 1
ATOM 784 N N . LEU A 1 102 ? -1.381 -16.748 18.329 1.00 67.81 102 LEU A N 1
ATOM 785 C CA . LEU A 1 102 ? -2.796 -16.531 18.662 1.00 67.81 102 LEU A CA 1
ATOM 786 C C . LEU A 1 102 ? -3.735 -17.409 17.809 1.00 67.81 102 LEU A C 1
ATOM 788 O O . LEU A 1 102 ? -4.503 -16.882 16.999 1.00 67.81 102 LEU A O 1
ATOM 792 N N . PRO A 1 103 ? -3.748 -18.742 18.001 1.00 53.28 103 PRO A N 1
ATOM 793 C CA . PRO A 1 103 ? -4.607 -19.613 17.211 1.00 53.28 103 PRO A CA 1
ATOM 794 C C . PRO A 1 103 ? -6.092 -19.379 17.547 1.00 53.28 103 PRO A C 1
ATOM 796 O O . PRO A 1 103 ? -6.567 -19.785 18.608 1.00 53.28 103 PRO A O 1
ATOM 799 N N . GLY A 1 104 ? -6.836 -18.759 16.622 1.00 57.66 104 GLY A N 1
ATOM 800 C CA . GLY A 1 104 ? -8.307 -18.758 16.598 1.00 57.66 104 GLY A CA 1
ATOM 801 C C . GLY A 1 104 ? -9.007 -17.504 17.133 1.00 57.66 104 GLY A C 1
ATOM 802 O O . GLY A 1 104 ? -9.727 -17.578 18.124 1.00 57.66 104 GLY A O 1
ATOM 803 N N . SER A 1 105 ? -8.871 -16.370 16.442 1.00 50.44 105 SER A N 1
ATOM 804 C CA . SER A 1 105 ? -9.827 -15.254 16.556 1.00 50.44 105 SER A CA 1
ATOM 805 C C . SER A 1 105 ? -10.695 -15.172 15.295 1.00 50.44 105 SER A C 1
ATOM 807 O O . SER A 1 105 ? -10.646 -14.174 14.581 1.00 50.44 105 SER A O 1
ATOM 809 N N . ASP A 1 106 ? -11.431 -16.250 15.014 1.00 50.12 106 ASP A N 1
ATOM 810 C CA . ASP A 1 106 ? -12.608 -16.222 14.129 1.00 50.12 106 ASP A CA 1
ATOM 811 C C . ASP A 1 106 ? -13.863 -15.860 14.941 1.00 50.12 106 ASP A C 1
ATOM 813 O O . ASP A 1 106 ? -14.007 -16.385 16.074 1.00 50.12 106 ASP A O 1
#

Nearest PDB structures (foldseek):
  6kgq-assembly1_A  TM=7.646E-01  e=2.782E+00  Homo sapiens
  2x3w-assembly2_C-2  TM=6.426E-01  e=9.782E+00  Mus musculus
  6jx6-assembly1_A  TM=4.459E-01  e=6.193E+00  Homo sapiens